Protein AF-A0A3M0ZGA7-F1 (afdb_monomer_lite)

Structure (mmCIF, N/CA/C/O backbone):
data_AF-A0A3M0ZGA7-F1
#
_entry.id   AF-A0A3M0ZGA7-F1
#
loop_
_atom_site.group_PDB
_atom_site.id
_atom_site.type_symbol
_atom_site.label_atom_id
_atom_site.label_alt_id
_atom_site.label_comp_id
_atom_site.label_asym_id
_atom_site.label_entity_id
_atom_site.label_seq_id
_atom_site.pdbx_PDB_ins_code
_atom_site.Cartn_x
_atom_site.Cartn_y
_atom_site.Cartn_z
_atom_site.occupancy
_atom_site.B_iso_or_equiv
_atom_site.auth_seq_id
_atom_site.auth_comp_id
_atom_site.auth_asym_id
_atom_site.auth_atom_id
_atom_site.pdbx_PDB_model_num
ATOM 1 N N . PRO A 1 1 ? -7.042 2.706 -17.290 1.00 92.94 1 PRO A N 1
ATOM 2 C CA . PRO A 1 1 ? -6.526 3.314 -16.045 1.00 92.94 1 PRO A CA 1
ATOM 3 C C . PRO A 1 1 ? -7.483 3.020 -14.879 1.00 92.94 1 PRO A C 1
ATOM 5 O O . PRO A 1 1 ? -8.692 3.159 -15.054 1.00 92.94 1 PRO A O 1
ATOM 8 N N . VAL A 1 2 ? -6.953 2.595 -13.731 1.00 98.12 2 VAL A N 1
ATOM 9 C CA . VAL A 1 2 ? -7.673 2.175 -12.521 1.00 98.12 2 VAL A CA 1
ATOM 10 C C . VAL A 1 2 ? -7.198 3.000 -11.323 1.00 98.12 2 VAL A C 1
ATOM 12 O O . VAL A 1 2 ? -6.007 3.045 -11.024 1.00 98.12 2 VAL A O 1
ATOM 15 N N . LEU A 1 3 ? -8.140 3.627 -10.610 1.00 98.19 3 LEU A N 1
ATOM 16 C CA . LEU A 1 3 ? -7.890 4.323 -9.345 1.00 98.19 3 LEU A CA 1
ATOM 17 C C . LEU A 1 3 ? -8.454 3.516 -8.176 1.00 98.19 3 LEU A C 1
ATOM 19 O O . LEU A 1 3 ? -9.633 3.161 -8.175 1.00 98.19 3 LEU A O 1
ATOM 23 N N . VAL A 1 4 ? -7.639 3.292 -7.146 1.00 98.50 4 VAL A N 1
ATOM 24 C CA . VAL A 1 4 ? -8.042 2.617 -5.908 1.00 98.50 4 VAL A CA 1
ATOM 25 C C . VAL A 1 4 ? -7.997 3.599 -4.735 1.00 98.50 4 VAL A C 1
ATOM 27 O O . VAL A 1 4 ? -7.027 4.326 -4.528 1.00 98.50 4 VAL A O 1
ATOM 30 N N . SER A 1 5 ? -9.068 3.628 -3.936 1.00 97.88 5 SER A N 1
ATOM 31 C CA . SER A 1 5 ? -9.106 4.376 -2.675 1.00 97.88 5 SER A CA 1
ATOM 32 C C . SER A 1 5 ? -9.680 3.512 -1.561 1.00 97.88 5 SER A C 1
ATOM 34 O O . SER A 1 5 ? -10.897 3.332 -1.439 1.00 97.88 5 SER A O 1
ATOM 36 N N . VAL A 1 6 ? -8.774 2.974 -0.750 1.00 97.12 6 VAL A N 1
ATOM 37 C CA . VAL A 1 6 ? -9.073 2.137 0.425 1.00 97.12 6 VAL A CA 1
ATOM 38 C C . VAL A 1 6 ? -8.749 2.842 1.743 1.00 97.12 6 VAL A C 1
ATOM 40 O O . VAL A 1 6 ? -9.112 2.355 2.811 1.00 97.12 6 VAL A O 1
ATOM 43 N N . SER A 1 7 ? -8.143 4.026 1.667 1.00 95.44 7 SER A N 1
ATOM 44 C CA . SER A 1 7 ? -7.640 4.777 2.808 1.00 95.44 7 SER A CA 1
ATOM 45 C C . SER A 1 7 ? -8.663 4.983 3.926 1.00 95.44 7 SER A C 1
ATOM 47 O O . SER A 1 7 ? -9.685 5.646 3.733 1.00 95.44 7 SER A O 1
ATOM 49 N N . ARG A 1 8 ? -8.365 4.419 5.107 1.00 94.56 8 ARG A N 1
ATOM 50 C CA . ARG A 1 8 ? -9.169 4.466 6.347 1.00 94.56 8 ARG A CA 1
ATOM 51 C C . ARG A 1 8 ? -10.598 3.907 6.242 1.00 94.56 8 ARG A C 1
ATOM 53 O O . ARG A 1 8 ? -11.403 4.129 7.154 1.00 94.56 8 ARG A O 1
ATOM 60 N N . LYS A 1 9 ? -10.936 3.163 5.183 1.00 96.94 9 LYS A N 1
ATOM 61 C CA . LYS A 1 9 ? -12.289 2.607 4.996 1.00 96.94 9 LYS A CA 1
ATOM 62 C C . LYS A 1 9 ? -12.676 1.604 6.093 1.00 96.94 9 LYS A C 1
ATOM 64 O O . LYS A 1 9 ? -11.816 0.965 6.695 1.00 96.94 9 LYS A O 1
ATOM 69 N N . SER A 1 10 ? -13.981 1.480 6.356 1.00 96.88 10 SER A N 1
ATOM 70 C CA . SER A 1 10 ? -14.538 0.650 7.440 1.00 96.88 10 SER A CA 1
ATOM 71 C C . SER A 1 10 ? -14.149 -0.820 7.338 1.00 96.88 10 SER A C 1
ATOM 73 O O . SER A 1 10 ? -13.753 -1.386 8.351 1.00 96.88 10 SER A O 1
ATOM 75 N N . PHE A 1 11 ? -14.146 -1.389 6.129 1.00 97.56 11 PHE A N 1
ATOM 76 C CA . PHE A 1 11 ? -13.815 -2.801 5.914 1.00 97.56 11 PHE A CA 1
ATOM 77 C C . PHE A 1 11 ? -12.410 -3.174 6.422 1.00 97.56 11 PHE A C 1
ATOM 79 O O . PHE A 1 11 ? -12.208 -4.283 6.898 1.00 97.56 11 PHE A O 1
ATOM 86 N N . LEU A 1 12 ? -11.441 -2.248 6.384 1.00 97.56 12 LEU A N 1
ATOM 87 C CA . LEU A 1 12 ? -10.107 -2.472 6.957 1.00 97.56 12 LEU A CA 1
ATOM 88 C C . LEU A 1 12 ? -10.148 -2.506 8.487 1.00 97.56 12 LEU A C 1
ATOM 90 O O . LEU A 1 12 ? -9.418 -3.261 9.118 1.00 97.56 12 LEU A O 1
ATOM 94 N N . GLY A 1 13 ? -11.011 -1.684 9.087 1.00 96.56 13 GLY A N 1
ATOM 95 C CA . GLY A 1 13 ? -11.266 -1.724 10.522 1.00 96.56 13 GLY A CA 1
ATOM 96 C C . GLY A 1 13 ? -11.942 -3.021 10.951 1.00 96.56 13 GLY A C 1
ATOM 97 O O . GLY A 1 13 ? -11.539 -3.599 11.952 1.00 96.56 13 GLY A O 1
ATOM 98 N N . GLU A 1 14 ? -12.922 -3.491 10.182 1.00 97.75 14 GLU A N 1
ATOM 99 C CA . GLU A 1 14 ? -13.611 -4.766 10.416 1.00 97.75 14 GLU A CA 1
ATOM 100 C C . GLU A 1 14 ? -12.652 -5.954 10.267 1.00 97.75 14 GLU A C 1
ATOM 102 O O . GLU A 1 14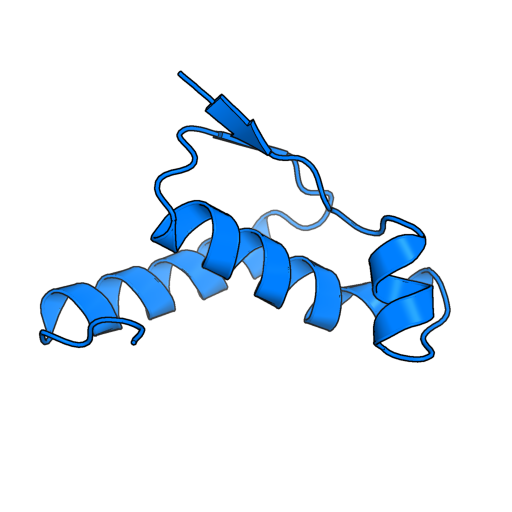 ? -12.585 -6.799 11.155 1.00 97.75 14 GLU A O 1
ATOM 107 N N . LEU A 1 15 ? -11.846 -5.976 9.199 1.00 97.38 15 LEU A N 1
ATOM 108 C CA . LEU A 1 15 ? -10.885 -7.047 8.925 1.00 97.38 15 LEU A CA 1
ATOM 109 C C . LEU A 1 15 ? -9.776 -7.138 9.984 1.00 97.38 15 LEU A C 1
ATOM 111 O O . LEU A 1 15 ? -9.349 -8.233 10.336 1.00 97.38 15 LEU A O 1
ATOM 115 N N . CYS A 1 16 ? -9.291 -5.998 10.481 1.00 96.62 16 CYS A N 1
ATOM 116 C CA . CYS A 1 16 ? -8.164 -5.952 11.414 1.00 96.62 16 CYS A CA 1
ATOM 117 C C . CYS A 1 16 ? -8.573 -5.743 12.882 1.00 96.62 16 CYS A C 1
ATOM 119 O O . CYS A 1 16 ? -7.697 -5.677 13.744 1.00 96.62 16 CYS A O 1
ATOM 121 N N . GLY A 1 17 ? -9.868 -5.591 13.179 1.00 96.12 17 GLY A N 1
ATOM 122 C CA . GLY A 1 17 ? -10.361 -5.275 14.524 1.00 96.12 17 GLY A CA 1
ATOM 123 C C . GLY A 1 17 ? -9.879 -3.915 15.046 1.00 96.12 17 GLY A C 1
ATOM 124 O O . GLY A 1 17 ? -9.483 -3.807 16.205 1.00 96.12 17 GLY A O 1
ATOM 125 N N . LYS A 1 18 ? -9.847 -2.885 14.186 1.00 94.88 18 LYS A N 1
ATOM 126 C CA . LYS A 1 18 ? -9.259 -1.563 14.478 1.00 94.88 18 LYS A CA 1
ATOM 127 C C . LYS A 1 18 ? -10.238 -0.397 14.337 1.00 94.88 18 LYS A C 1
ATOM 129 O O . LYS A 1 18 ? -10.995 -0.296 13.362 1.00 94.88 18 LYS A O 1
ATOM 134 N N . GLY A 1 19 ? -10.150 0.547 15.280 1.00 94.50 19 GLY A N 1
ATOM 135 C CA . GLY A 1 19 ? -10.829 1.841 15.203 1.00 9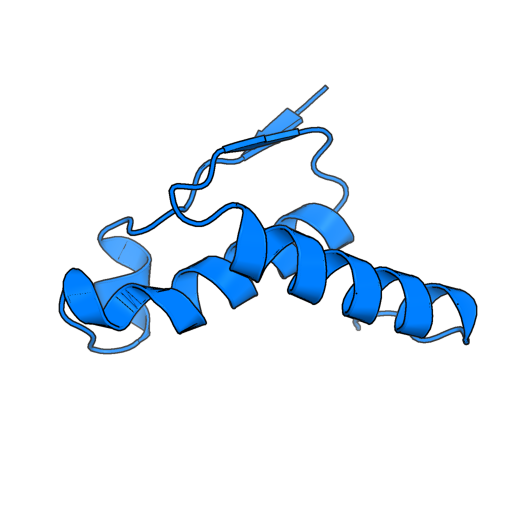4.50 19 GLY A CA 1
ATOM 136 C C . GLY A 1 19 ? -10.280 2.715 14.070 1.00 94.50 19 GLY A C 1
ATOM 137 O O . GLY A 1 19 ? -9.207 2.455 13.533 1.00 94.50 19 GLY A O 1
ATOM 138 N N . VAL A 1 20 ? -11.006 3.769 13.679 1.00 92.31 20 VAL A N 1
ATOM 139 C CA . VAL A 1 20 ? -10.651 4.597 12.505 1.00 92.31 20 VAL A CA 1
ATOM 140 C C . VAL A 1 20 ? -9.248 5.217 12.578 1.00 92.31 20 VAL A C 1
ATOM 142 O O . VAL A 1 20 ? -8.555 5.255 11.561 1.00 92.31 20 VAL A O 1
ATOM 145 N N . SER A 1 21 ? -8.811 5.651 13.762 1.00 94.31 21 SER A N 1
ATOM 146 C CA . SER A 1 21 ? -7.481 6.229 14.005 1.00 94.31 21 SER A CA 1
ATOM 147 C C . SER A 1 21 ? -6.351 5.201 13.915 1.00 94.31 21 SER A C 1
ATOM 149 O O . SER A 1 21 ? -5.213 5.566 13.646 1.00 94.31 21 SER A O 1
ATOM 151 N N . GLU A 1 22 ? -6.659 3.916 14.081 1.00 95.50 22 GLU A N 1
ATOM 152 C CA . GLU A 1 22 ? -5.686 2.821 14.082 1.00 95.5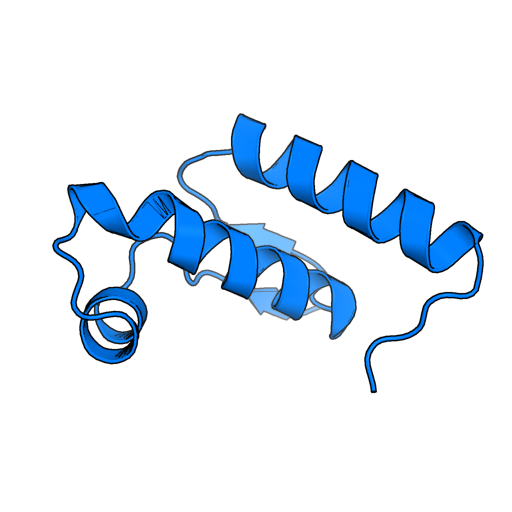0 22 GLU A CA 1
ATOM 153 C C . GLU A 1 22 ? -5.600 2.098 12.726 1.00 95.50 22 GLU A C 1
ATO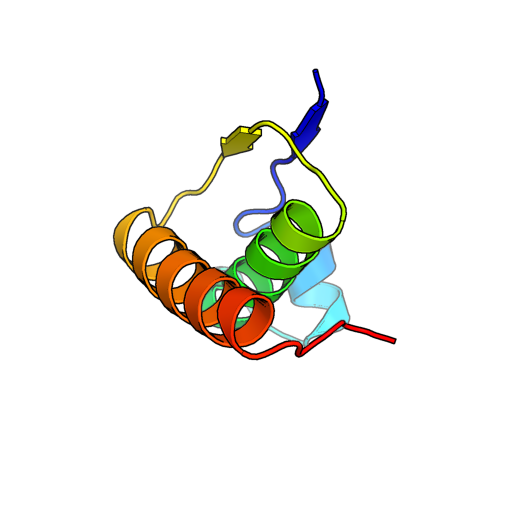M 155 O O . GLU A 1 22 ? -4.861 1.128 12.578 1.00 95.50 22 GLU A O 1
ATOM 160 N N . ARG A 1 23 ? -6.344 2.553 11.706 1.00 96.62 23 ARG A N 1
ATOM 161 C CA . ARG A 1 23 ? -6.375 1.925 10.369 1.00 96.62 23 ARG A CA 1
ATOM 162 C C . ARG A 1 23 ? -5.170 2.258 9.492 1.00 96.62 23 ARG A C 1
ATOM 164 O O . ARG A 1 23 ? -5.141 1.799 8.353 1.00 96.62 23 ARG A O 1
ATOM 171 N N . GLY A 1 24 ? -4.209 3.048 9.971 1.00 97.12 24 GLY A N 1
ATOM 172 C CA . GLY A 1 24 ? -3.014 3.437 9.208 1.00 97.12 24 GLY A CA 1
ATOM 173 C C . GLY A 1 24 ? -2.257 2.231 8.636 1.00 97.12 24 GLY A C 1
ATOM 174 O O . GLY A 1 24 ? -2.159 2.119 7.415 1.00 97.12 24 GLY A O 1
ATOM 175 N N . PRO A 1 25 ? -1.828 1.265 9.470 1.00 97.62 25 PRO A N 1
ATOM 176 C CA . PRO A 1 25 ? -1.119 0.076 8.992 1.00 97.62 25 PRO A CA 1
ATOM 177 C C . PRO A 1 25 ? -1.932 -0.769 7.999 1.00 97.62 25 PRO A C 1
ATOM 179 O O . PRO A 1 25 ? -1.412 -1.186 6.968 1.00 97.62 25 PRO A O 1
ATOM 182 N N . ALA A 1 26 ? -3.227 -0.973 8.269 1.00 98.00 26 ALA A N 1
ATOM 183 C CA . ALA A 1 26 ? -4.114 -1.724 7.377 1.00 98.00 26 ALA A CA 1
ATOM 184 C C . ALA A 1 26 ? -4.330 -1.006 6.032 1.00 98.00 26 ALA A C 1
ATOM 186 O O . ALA A 1 26 ? -4.382 -1.641 4.982 1.00 98.00 26 ALA A O 1
ATOM 187 N N . THR A 1 27 ? -4.420 0.327 6.065 1.00 98.25 27 THR A N 1
ATOM 188 C CA . THR A 1 27 ? -4.508 1.183 4.875 1.00 98.25 27 THR A CA 1
ATOM 189 C C . THR A 1 27 ? -3.261 1.036 4.020 1.00 98.25 27 THR A C 1
ATOM 191 O O . THR A 1 27 ? -3.382 0.715 2.842 1.00 98.25 27 THR A O 1
ATOM 194 N N . LEU A 1 28 ? -2.081 1.209 4.620 1.00 98.50 28 LEU A N 1
ATOM 195 C CA . LEU A 1 28 ? -0.812 1.130 3.907 1.00 98.50 28 LEU A CA 1
ATOM 196 C C . LEU A 1 28 ? -0.627 -0.241 3.247 1.00 98.50 28 LEU A C 1
ATOM 198 O O . LEU A 1 28 ? -0.274 -0.317 2.073 1.00 98.50 28 LEU A O 1
ATOM 202 N N . ALA A 1 29 ? -0.926 -1.322 3.974 1.00 97.69 29 ALA A N 1
ATOM 203 C CA . ALA A 1 29 ? -0.845 -2.675 3.432 1.00 97.69 29 ALA A CA 1
ATOM 204 C C . ALA A 1 29 ? -1.753 -2.855 2.203 1.00 97.69 29 ALA A C 1
ATOM 206 O O . ALA A 1 29 ? -1.307 -3.353 1.170 1.00 97.69 29 ALA A O 1
ATOM 207 N N . ALA A 1 30 ? -3.010 -2.412 2.284 1.00 98.00 30 ALA A N 1
ATOM 208 C CA . ALA A 1 30 ? -3.957 -2.527 1.179 1.00 98.00 30 ALA A CA 1
ATOM 209 C C . ALA A 1 30 ? -3.570 -1.655 -0.030 1.00 98.00 30 ALA A C 1
ATOM 211 O O . ALA A 1 30 ? -3.735 -2.083 -1.171 1.00 98.00 30 ALA A O 1
ATOM 212 N N . GLU A 1 31 ? -3.038 -0.454 0.201 1.00 98.50 31 GLU A N 1
ATOM 213 C CA . GLU A 1 31 ? -2.574 0.450 -0.858 1.00 98.50 31 GLU A CA 1
ATOM 214 C C . GLU A 1 31 ? -1.339 -0.107 -1.582 1.00 98.50 31 GLU A C 1
ATOM 216 O O . GLU A 1 31 ? -1.315 -0.131 -2.813 1.00 98.50 31 GLU A O 1
ATOM 221 N N . VAL A 1 32 ? -0.358 -0.644 -0.847 1.00 97.81 32 VAL A N 1
ATOM 222 C CA . VAL A 1 32 ? 0.818 -1.306 -1.439 1.00 97.81 32 VAL A CA 1
ATOM 223 C C . VAL A 1 32 ? 0.404 -2.538 -2.245 1.00 97.81 32 VAL A C 1
ATOM 225 O O . VAL A 1 32 ? 0.878 -2.723 -3.365 1.00 97.81 32 VAL A O 1
ATOM 228 N N . LEU A 1 33 ? -0.516 -3.359 -1.731 1.00 96.50 33 LEU A N 1
ATOM 229 C CA . LEU A 1 33 ? -1.034 -4.511 -2.475 1.00 96.50 33 LEU A CA 1
ATOM 230 C C . LEU A 1 33 ? -1.777 -4.089 -3.747 1.00 96.50 33 LEU A C 1
ATOM 232 O O . LEU A 1 33 ? -1.589 -4.710 -4.789 1.00 96.50 33 LEU A O 1
ATOM 236 N N . ALA A 1 34 ? -2.567 -3.014 -3.698 1.00 97.56 34 ALA A N 1
ATOM 237 C CA . ALA A 1 34 ? -3.231 -2.475 -4.881 1.00 97.56 34 ALA A CA 1
ATOM 238 C C . ALA A 1 34 ? -2.222 -1.991 -5.939 1.00 97.56 34 ALA A C 1
ATOM 240 O O . ALA A 1 34 ? -2.408 -2.269 -7.123 1.00 97.56 34 ALA A O 1
ATOM 241 N N . ALA A 1 35 ? -1.130 -1.335 -5.528 1.00 96.75 35 ALA A N 1
ATOM 242 C CA . ALA A 1 35 ? -0.047 -0.957 -6.440 1.00 96.75 35 ALA A CA 1
ATOM 243 C C . ALA A 1 35 ? 0.623 -2.187 -7.073 1.00 96.75 35 ALA A C 1
ATOM 245 O O . ALA A 1 35 ? 0.825 -2.235 -8.286 1.00 96.75 35 ALA A O 1
ATOM 246 N N . LEU A 1 36 ? 0.926 -3.213 -6.270 1.00 94.81 36 LEU A N 1
ATOM 247 C CA . LEU A 1 36 ? 1.506 -4.470 -6.752 1.00 94.81 36 LEU A CA 1
ATOM 248 C C . LEU A 1 36 ? 0.567 -5.224 -7.707 1.00 94.81 36 LEU A C 1
ATOM 250 O O . LEU A 1 36 ? 1.044 -5.871 -8.638 1.00 94.81 36 LEU A O 1
ATOM 254 N N . ALA A 1 37 ? -0.746 -5.099 -7.508 1.00 95.00 37 ALA A N 1
ATOM 255 C CA . ALA A 1 37 ? -1.781 -5.654 -8.376 1.00 95.00 37 ALA A CA 1
ATOM 256 C C . ALA A 1 37 ? -2.027 -4.835 -9.661 1.00 95.00 37 ALA A C 1
ATOM 258 O O . ALA A 1 37 ? -2.838 -5.242 -10.490 1.00 95.00 37 ALA A O 1
ATOM 259 N N . GLY A 1 38 ? -1.332 -3.707 -9.853 1.00 95.75 38 GLY A N 1
ATOM 260 C CA . GLY A 1 38 ? -1.394 -2.914 -11.083 1.00 95.75 38 GLY A CA 1
ATOM 261 C C . GLY A 1 38 ? -2.380 -1.745 -11.062 1.00 95.75 38 GLY A C 1
ATOM 262 O O . GLY A 1 38 ? -2.826 -1.322 -12.124 1.00 95.75 38 GLY A O 1
ATOM 263 N N . ALA A 1 39 ? -2.738 -1.213 -9.890 1.00 97.81 39 ALA A N 1
ATOM 264 C CA . ALA A 1 39 ? -3.466 0.053 -9.820 1.00 97.81 39 ALA A CA 1
ATOM 265 C C . ALA A 1 39 ? -2.622 1.206 -10.396 1.00 97.81 39 ALA A C 1
ATOM 267 O O . ALA A 1 39 ? -1.468 1.384 -10.011 1.00 97.81 39 ALA A O 1
ATOM 268 N N . ASP A 1 40 ? -3.215 2.019 -11.274 1.00 98.00 40 ASP A N 1
ATOM 269 C CA . ASP A 1 40 ? -2.546 3.181 -11.874 1.00 98.00 40 ASP A CA 1
ATOM 270 C C . ASP A 1 40 ? -2.521 4.387 -10.918 1.00 98.00 40 ASP A C 1
ATOM 272 O O . ASP A 1 40 ? -1.601 5.201 -10.960 1.00 98.00 40 ASP A O 1
ATOM 276 N N . TYR A 1 41 ? -3.533 4.510 -10.048 1.00 98.19 41 TYR A N 1
ATOM 277 C CA . TYR A 1 41 ? -3.658 5.614 -9.094 1.00 98.19 41 TYR A CA 1
ATOM 278 C C . TYR A 1 41 ? -4.097 5.137 -7.709 1.00 98.19 41 TYR A C 1
ATOM 280 O O . TYR A 1 41 ? -4.994 4.300 -7.575 1.00 98.19 41 TYR A O 1
ATOM 288 N N . LEU A 1 42 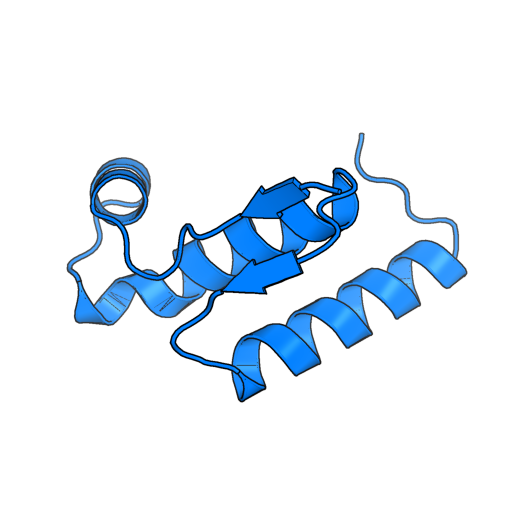? -3.536 5.758 -6.669 1.00 98.38 42 LEU A N 1
ATOM 289 C CA . LEU A 1 42 ? -3.933 5.567 -5.276 1.00 98.38 42 LEU A CA 1
ATOM 290 C C . LEU A 1 42 ? -4.356 6.899 -4.656 1.00 98.38 42 LEU A C 1
ATOM 292 O O . LEU A 1 42 ? -3.620 7.881 -4.712 1.00 98.38 42 LEU A O 1
ATOM 296 N N . ARG A 1 43 ? -5.538 6.929 -4.030 1.00 98.38 43 ARG A N 1
ATOM 297 C CA . ARG A 1 43 ? -5.976 8.063 -3.198 1.00 98.38 43 ARG A CA 1
ATOM 298 C C . ARG A 1 43 ? -5.852 7.690 -1.725 1.00 98.38 43 ARG A C 1
ATOM 300 O O . ARG A 1 43 ? -6.673 6.908 -1.229 1.00 98.38 43 ARG A O 1
ATOM 307 N N . THR A 1 44 ? -4.918 8.348 -1.041 1.00 98.12 44 THR A N 1
ATOM 308 C CA . THR A 1 44 ? -4.627 8.162 0.385 1.00 98.12 44 THR A CA 1
ATOM 309 C C . THR A 1 44 ? -4.811 9.443 1.206 1.00 98.12 44 THR A C 1
ATOM 311 O O . THR A 1 44 ? -4.824 10.544 0.658 1.00 98.12 44 THR A O 1
ATOM 314 N N . HIS A 1 45 ? -4.980 9.294 2.522 1.00 97.50 45 HIS A N 1
ATOM 315 C CA . HIS A 1 45 ? -4.920 10.393 3.495 1.00 97.50 45 HIS A CA 1
ATOM 316 C C . HIS A 1 45 ? -3.520 10.556 4.108 1.00 97.50 45 HIS A C 1
ATOM 318 O O . HIS A 1 45 ? -3.295 11.539 4.806 1.00 97.50 45 HIS A O 1
ATOM 324 N N . ASP A 1 46 ? -2.617 9.595 3.896 1.00 97.56 46 ASP A N 1
ATOM 325 C CA . ASP A 1 46 ? -1.257 9.592 4.441 1.00 97.56 46 ASP A CA 1
ATOM 326 C C . ASP A 1 46 ? -0.256 9.360 3.303 1.00 97.56 46 ASP A C 1
ATOM 328 O O . ASP A 1 46 ? 0.068 8.231 2.931 1.00 97.56 46 ASP A O 1
ATOM 332 N N . VAL A 1 47 ? 0.150 10.463 2.673 1.00 98.12 47 VAL A N 1
ATOM 333 C CA . VAL A 1 47 ? 0.993 10.439 1.471 1.00 98.12 47 VAL A CA 1
ATOM 334 C C . VAL A 1 47 ? 2.416 10.002 1.804 1.00 98.12 47 VAL A C 1
ATOM 336 O O . VAL A 1 47 ? 3.022 9.276 1.020 1.00 98.12 47 VAL A O 1
ATOM 339 N N . GLU A 1 48 ? 2.938 10.415 2.960 1.00 98.44 48 GLU A N 1
ATOM 340 C CA . GLU A 1 48 ? 4.299 10.088 3.390 1.00 98.44 48 GLU A CA 1
ATOM 341 C C . GLU A 1 48 ? 4.445 8.584 3.625 1.00 98.44 48 GLU A C 1
ATOM 343 O O . GLU A 1 48 ? 5.323 7.953 3.031 1.00 98.44 48 GLU A O 1
ATOM 348 N N . ALA A 1 49 ? 3.525 7.984 4.391 1.00 98.31 49 ALA A N 1
ATOM 349 C CA . ALA A 1 49 ? 3.558 6.550 4.656 1.00 98.31 49 ALA A CA 1
ATOM 350 C C . ALA A 1 49 ? 3.429 5.724 3.367 1.00 98.31 49 ALA A C 1
ATOM 352 O O . ALA A 1 49 ? 4.158 4.747 3.177 1.00 98.31 49 ALA A O 1
ATOM 353 N N . LEU A 1 50 ? 2.528 6.124 2.459 1.00 98.56 50 LEU A N 1
ATOM 354 C CA . LEU A 1 50 ? 2.366 5.442 1.177 1.00 98.56 50 LEU A CA 1
ATOM 355 C C . LEU A 1 50 ? 3.623 5.558 0.308 1.00 98.56 50 LEU A C 1
ATOM 357 O O . LEU A 1 50 ? 4.056 4.558 -0.263 1.00 98.56 50 LEU A O 1
ATOM 361 N N . ALA A 1 51 ? 4.228 6.744 0.222 1.00 98.50 51 ALA A N 1
ATOM 362 C CA . ALA A 1 51 ? 5.436 6.953 -0.569 1.00 98.50 51 ALA A CA 1
ATOM 363 C C . ALA A 1 51 ? 6.583 6.046 -0.101 1.00 98.50 51 ALA A C 1
ATOM 365 O O . ALA A 1 51 ? 7.257 5.433 -0.929 1.00 98.50 51 ALA A O 1
ATOM 366 N N . ASP A 1 52 ? 6.785 5.907 1.209 1.00 98.69 52 ASP A N 1
ATOM 367 C CA . ASP A 1 52 ? 7.818 5.021 1.747 1.00 98.69 52 ASP A CA 1
ATOM 368 C C . ASP A 1 52 ? 7.490 3.538 1.530 1.00 98.69 52 ASP A C 1
ATOM 370 O O . ASP A 1 52 ? 8.362 2.768 1.120 1.00 98.69 52 ASP A O 1
ATOM 374 N N . GLY A 1 53 ? 6.225 3.139 1.700 1.00 98.25 53 GLY A N 1
ATOM 375 C CA . GLY A 1 53 ? 5.775 1.777 1.402 1.00 98.25 53 GLY A CA 1
ATOM 376 C C . GLY A 1 53 ? 5.990 1.382 -0.063 1.00 98.25 53 GLY A C 1
ATOM 377 O O . GLY A 1 53 ? 6.452 0.274 -0.346 1.00 98.25 53 GLY A O 1
ATOM 378 N N . LEU A 1 54 ? 5.723 2.300 -0.997 1.00 97.94 54 LEU A N 1
ATOM 379 C CA . LEU A 1 54 ? 5.959 2.083 -2.426 1.00 97.94 54 LEU A CA 1
ATOM 380 C C . LEU A 1 54 ? 7.452 1.969 -2.752 1.00 97.94 54 LEU A C 1
ATOM 382 O O . LEU A 1 54 ? 7.827 1.042 -3.466 1.00 97.94 54 LEU A O 1
ATOM 386 N N . LYS A 1 55 ? 8.318 2.816 -2.174 1.00 98.31 55 LYS A N 1
ATOM 387 C CA . LYS A 1 55 ? 9.782 2.698 -2.351 1.00 98.31 55 LYS A CA 1
ATOM 388 C C . LYS A 1 55 ? 10.291 1.319 -1.928 1.00 98.31 55 LYS A C 1
ATOM 390 O O . LYS A 1 55 ? 11.104 0.714 -2.627 1.00 98.31 55 LYS A O 1
ATOM 395 N N . VAL A 1 56 ? 9.809 0.806 -0.794 1.00 97.81 56 VAL A N 1
ATOM 396 C CA . VAL A 1 56 ? 10.169 -0.538 -0.318 1.00 97.81 56 VAL A CA 1
ATOM 397 C C . VAL A 1 56 ? 9.669 -1.607 -1.291 1.00 97.81 56 VAL A C 1
ATOM 399 O O . VAL A 1 56 ? 10.438 -2.485 -1.684 1.00 97.81 56 VAL A O 1
ATOM 402 N N . ALA A 1 57 ? 8.408 -1.526 -1.720 1.00 96.00 57 ALA A N 1
ATOM 403 C CA . ALA A 1 57 ? 7.819 -2.485 -2.651 1.00 96.00 57 ALA A CA 1
ATOM 404 C C . ALA A 1 57 ? 8.557 -2.518 -4.003 1.00 96.00 57 ALA A C 1
ATOM 406 O O . ALA A 1 57 ? 8.839 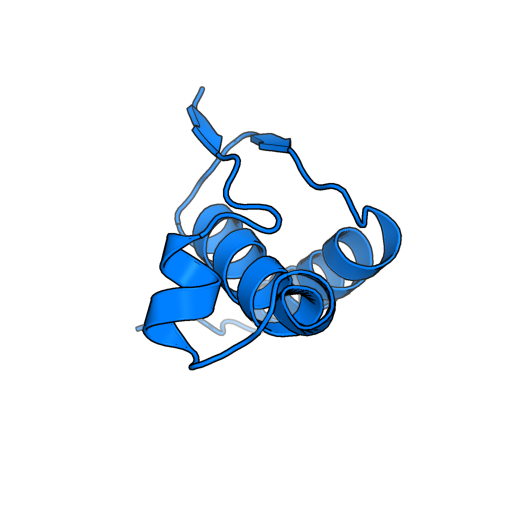-3.594 -4.536 1.00 96.00 57 ALA A O 1
ATOM 407 N N . GLU A 1 58 ? 8.929 -1.355 -4.538 1.00 95.62 58 GLU A N 1
ATOM 408 C CA . GLU A 1 58 ? 9.721 -1.230 -5.764 1.00 95.62 58 GLU A CA 1
ATOM 409 C C . GLU A 1 58 ? 11.127 -1.814 -5.604 1.00 95.62 58 GLU A C 1
ATOM 411 O O . GLU A 1 58 ? 11.568 -2.589 -6.456 1.00 95.62 58 GLU A O 1
ATOM 416 N N . ALA A 1 59 ? 11.808 -1.522 -4.491 1.00 97.31 59 ALA A N 1
ATOM 417 C CA . ALA A 1 59 ? 13.127 -2.080 -4.199 1.00 97.31 59 ALA A CA 1
ATOM 418 C C . ALA A 1 59 ? 13.102 -3.617 -4.122 1.00 97.31 59 ALA A C 1
ATOM 420 O O . ALA A 1 59 ? 14.029 -4.280 -4.593 1.00 97.31 59 ALA A O 1
ATOM 421 N N . LEU A 1 60 ? 12.033 -4.199 -3.568 1.00 95.50 60 LEU A N 1
ATOM 422 C CA . LEU A 1 60 ? 11.839 -5.650 -3.531 1.00 95.50 60 LEU A CA 1
ATOM 423 C C . LEU A 1 60 ? 11.586 -6.225 -4.929 1.00 95.50 60 LEU A C 1
ATOM 425 O O . LEU A 1 60 ? 12.226 -7.209 -5.309 1.00 95.50 60 LEU A O 1
ATOM 429 N N . ARG A 1 61 ? 10.719 -5.592 -5.730 1.00 93.00 61 ARG A N 1
ATOM 430 C CA . ARG A 1 61 ? 10.466 -6.011 -7.120 1.00 93.00 61 ARG A CA 1
ATOM 431 C C . ARG A 1 61 ? 11.728 -5.971 -7.976 1.00 93.00 61 ARG A C 1
ATOM 433 O O . ARG A 1 61 ? 11.969 -6.903 -8.740 1.00 93.00 61 ARG A O 1
ATOM 440 N N . ALA A 1 62 ? 12.554 -4.936 -7.821 1.00 94.31 62 ALA A N 1
ATOM 441 C CA . ALA A 1 62 ? 13.834 -4.813 -8.519 1.00 94.31 62 ALA A CA 1
ATOM 442 C C . ALA A 1 62 ? 14.814 -5.947 -8.167 1.00 94.31 62 ALA A C 1
ATOM 444 O O . ALA A 1 62 ? 15.664 -6.307 -8.977 1.00 94.31 62 ALA A O 1
ATOM 445 N N . ARG A 1 63 ? 14.668 -6.553 -6.982 1.00 96.12 63 ARG A N 1
ATOM 446 C CA . ARG A 1 63 ? 15.444 -7.717 -6.521 1.00 96.12 63 ARG A CA 1
ATOM 447 C C . ARG A 1 63 ? 14.810 -9.063 -6.888 1.00 96.12 63 ARG A C 1
ATOM 449 O O . ARG A 1 63 ? 15.243 -10.096 -6.389 1.00 96.12 63 ARG A O 1
ATOM 456 N N . GLY A 1 64 ? 13.791 -9.064 -7.746 1.00 93.19 64 GLY A N 1
ATOM 457 C CA . GLY A 1 64 ? 13.136 -10.281 -8.223 1.00 93.19 64 GLY A CA 1
ATOM 458 C C . GLY A 1 64 ? 12.101 -10.865 -7.263 1.00 93.19 64 GLY A C 1
ATOM 459 O O . GLY A 1 64 ? 11.566 -11.935 -7.548 1.00 93.19 64 GLY A O 1
ATOM 460 N N . TRP A 1 65 ? 11.772 -10.179 -6.161 1.00 93.38 65 TRP A N 1
ATOM 461 C CA . TRP A 1 65 ? 10.639 -10.587 -5.337 1.00 93.38 65 TRP A CA 1
ATOM 462 C C . TRP A 1 65 ? 9.340 -10.387 -6.118 1.00 93.38 65 TRP A C 1
ATOM 464 O O . TRP A 1 65 ? 9.084 -9.317 -6.681 1.00 93.38 65 TRP A O 1
ATOM 474 N N . ARG A 1 66 ? 8.510 -11.427 -6.146 1.00 79.50 66 ARG A N 1
ATOM 475 C CA . ARG A 1 66 ? 7.154 -11.374 -6.680 1.00 79.50 66 ARG A CA 1
ATOM 476 C C . ARG A 1 66 ? 6.207 -11.866 -5.591 1.00 79.50 66 ARG A C 1
ATOM 478 O O . ARG A 1 66 ? 6.482 -12.927 -5.027 1.00 79.50 66 ARG A O 1
ATOM 485 N N . PRO A 1 67 ? 5.137 -11.119 -5.275 1.00 73.62 67 PRO A N 1
ATOM 486 C CA . PRO A 1 67 ? 4.077 -11.671 -4.447 1.00 73.62 67 PRO A CA 1
ATOM 487 C C . PRO A 1 67 ? 3.515 -12.922 -5.140 1.00 73.62 67 PRO A C 1
ATOM 489 O O . PRO A 1 67 ? 3.448 -12.956 -6.372 1.00 73.62 67 PRO A O 1
ATOM 492 N N . ALA A 1 68 ? 3.222 -13.949 -4.337 1.00 71.31 68 ALA A N 1
ATOM 493 C CA . ALA A 1 68 ? 2.668 -15.224 -4.791 1.00 71.31 68 ALA A CA 1
ATOM 494 C C . ALA A 1 68 ? 1.281 -15.060 -5.426 1.00 71.31 68 ALA A C 1
ATOM 496 O O . ALA A 1 68 ? 0.547 -14.140 -4.994 1.00 71.31 68 ALA A O 1
#

Secondary structure (DSSP, 8-state):
--EE--TT-HHHHHHHT--GGG-HHHHHHHHHHHHHTT-SEE--S-HHHHHHHHHHHHHHHHTT----

Sequence (68 aa):
PVLVSVSRKSFLGELCGKGVSERGPATLAAEVLAALAGADYLRTHDVEALADGLKVAEALRARGWRPA

Radius of gyration: 12.2 Å; chains: 1; bounding box: 30×26×31 Å

Foldseek 3Di:
DAEDEPELDVVLCVVVVHDSVGSVVSRLVVLLVCVLVPGPYYDYPCPPSNVVSVVVSVVCVVVVDHDD

pLDDT: mean 95.85, std 4.85, range [71.31, 98.69]